Protein AF-A0A5V3BI31-F1 (afdb_monomer)

Structure (mmCIF, N/CA/C/O backbone):
data_AF-A0A5V3BI31-F1
#
_entry.id   AF-A0A5V3BI31-F1
#
loop_
_atom_site.group_PDB
_atom_site.id
_atom_site.type_symbol
_atom_site.label_atom_id
_atom_site.label_alt_id
_atom_site.label_comp_id
_atom_site.label_asym_id
_atom_site.label_entity_id
_atom_site.label_seq_id
_atom_site.pdbx_PDB_ins_code
_atom_site.Cartn_x
_atom_site.Cartn_y
_atom_site.Cartn_z
_atom_site.occupancy
_atom_site.B_iso_or_equiv
_atom_site.auth_seq_id
_atom_site.auth_comp_id
_atom_site.auth_asym_id
_atom_site.auth_atom_id
_atom_site.pdbx_PDB_model_num
ATOM 1 N N . MET A 1 1 ? 25.024 -32.116 -47.224 1.00 39.66 1 MET A N 1
ATOM 2 C CA . MET A 1 1 ?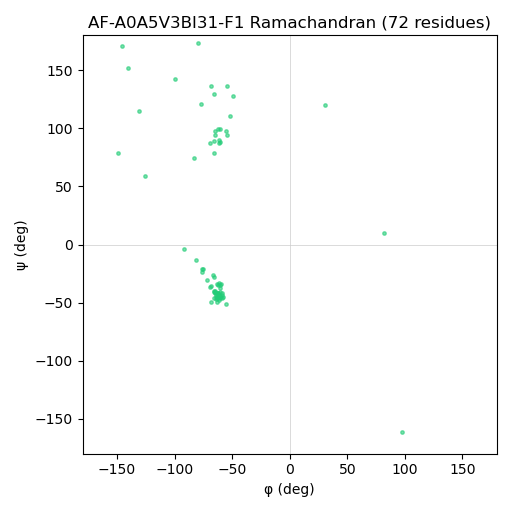 25.699 -30.840 -46.904 1.00 39.66 1 MET A CA 1
ATOM 3 C C . MET A 1 1 ? 24.929 -30.157 -45.786 1.00 39.66 1 MET A C 1
ATOM 5 O O . MET A 1 1 ? 23.759 -29.853 -45.961 1.00 39.66 1 MET A O 1
ATOM 9 N N . LYS A 1 2 ? 25.565 -30.013 -44.622 1.00 47.72 2 LYS A N 1
ATOM 10 C CA . LYS A 1 2 ? 25.054 -29.297 -43.445 1.00 47.72 2 LYS A CA 1
ATOM 11 C C . LYS A 1 2 ? 24.932 -27.811 -43.786 1.00 47.72 2 LYS A C 1
ATOM 13 O O . LYS A 1 2 ? 25.924 -27.235 -44.224 1.00 47.72 2 LYS A O 1
ATOM 18 N N . LYS A 1 3 ? 23.784 -27.184 -43.530 1.00 50.84 3 LYS A N 1
ATOM 19 C CA . LYS A 1 3 ? 23.743 -25.750 -43.219 1.00 50.84 3 LYS A CA 1
ATOM 20 C C . LYS A 1 3 ? 22.895 -25.556 -41.971 1.00 50.84 3 LYS A C 1
ATOM 22 O O . LYS A 1 3 ? 21.731 -25.933 -41.915 1.00 50.84 3 LYS A O 1
ATOM 27 N N . PHE A 1 4 ? 23.598 -25.103 -40.949 1.00 55.59 4 PHE A N 1
ATOM 28 C CA . PHE A 1 4 ? 23.146 -24.851 -39.600 1.00 55.59 4 PHE A CA 1
ATOM 29 C C . PHE A 1 4 ? 22.171 -23.665 -39.570 1.00 55.59 4 PHE A C 1
A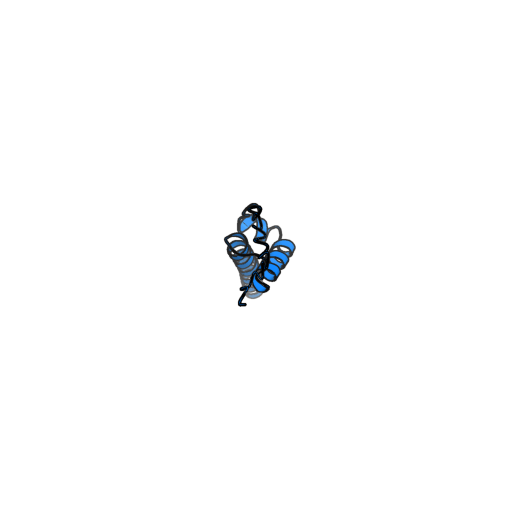TOM 31 O O . PHE A 1 4 ? 22.406 -22.662 -40.233 1.00 55.59 4 PHE A O 1
ATOM 38 N N . ILE A 1 5 ? 21.088 -23.844 -38.810 1.00 65.38 5 ILE A N 1
ATOM 39 C CA . ILE A 1 5 ? 20.535 -22.938 -37.789 1.00 65.38 5 ILE A CA 1
ATOM 40 C C . ILE A 1 5 ? 20.763 -21.437 -38.025 1.00 65.38 5 ILE A C 1
ATOM 42 O O . ILE A 1 5 ? 21.885 -20.952 -37.920 1.00 65.38 5 ILE A O 1
ATOM 46 N N . SER A 1 6 ? 19.670 -20.682 -38.137 1.00 51.19 6 SER A N 1
ATOM 47 C CA . SER A 1 6 ? 19.615 -19.356 -37.513 1.00 51.19 6 SER A CA 1
ATOM 48 C C . SER A 1 6 ? 18.178 -19.040 -37.104 1.00 51.19 6 SER A C 1
ATOM 50 O O . SER A 1 6 ? 17.428 -18.358 -37.799 1.00 51.19 6 SER A O 1
ATOM 52 N N . THR A 1 7 ? 17.772 -19.628 -35.980 1.00 58.28 7 THR A N 1
ATOM 53 C CA . THR A 1 7 ? 16.581 -19.232 -35.230 1.00 58.28 7 THR A CA 1
ATOM 54 C C . THR A 1 7 ? 16.877 -17.864 -34.622 1.00 58.28 7 THR A C 1
ATOM 56 O O . THR A 1 7 ? 17.410 -17.774 -33.520 1.00 58.28 7 THR A O 1
ATOM 59 N N . LEU A 1 8 ? 16.611 -16.786 -35.361 1.00 53.91 8 LEU A N 1
ATOM 60 C CA . LEU A 1 8 ? 16.698 -15.433 -34.821 1.00 53.91 8 LEU A CA 1
ATOM 61 C C . LEU A 1 8 ? 15.388 -15.128 -34.091 1.00 53.91 8 LEU A C 1
ATOM 63 O O . LEU A 1 8 ? 14.510 -14.429 -34.592 1.00 53.91 8 LEU A O 1
ATOM 67 N N . THR A 1 9 ? 15.240 -15.721 -32.909 1.00 60.84 9 THR A N 1
ATOM 68 C CA . THR A 1 9 ? 14.246 -15.305 -31.924 1.00 60.84 9 THR A CA 1
ATOM 69 C C . THR A 1 9 ? 14.651 -13.901 -31.491 1.00 60.84 9 THR A C 1
ATOM 71 O O . THR A 1 9 ? 15.577 -13.729 -30.700 1.00 60.84 9 THR A O 1
ATOM 74 N N . ILE A 1 10 ? 14.020 -12.886 -32.081 1.00 62.78 10 ILE A N 1
ATOM 75 C CA . ILE A 1 10 ? 14.142 -11.496 -31.647 1.00 62.78 10 ILE A CA 1
ATOM 76 C C . ILE A 1 10 ? 13.503 -11.449 -30.260 1.00 62.78 10 ILE A C 1
ATOM 78 O O . ILE A 1 10 ? 12.294 -11.288 -30.114 1.00 62.78 10 ILE A O 1
ATOM 82 N N . LEU A 1 11 ? 14.324 -11.703 -29.242 1.00 60.44 11 LEU A N 1
ATOM 83 C CA . LEU A 1 11 ? 13.997 -11.481 -27.849 1.00 60.44 11 LEU A CA 1
ATOM 84 C C . LEU A 1 11 ? 13.826 -9.970 -27.714 1.00 60.44 11 LEU A C 1
ATOM 86 O O . LEU A 1 11 ? 14.795 -9.219 -27.623 1.00 60.44 11 LEU A O 1
ATOM 90 N N . SER A 1 12 ? 12.579 -9.528 -27.826 1.00 58.69 12 SER A N 1
ATOM 91 C CA . SER A 1 12 ? 12.164 -8.161 -27.583 1.00 58.69 12 SER A CA 1
ATOM 92 C C . SER A 1 12 ? 12.483 -7.825 -26.131 1.00 58.69 12 SER A C 1
ATOM 94 O O . SER A 1 12 ? 11.666 -8.044 -25.236 1.00 58.69 12 SER A O 1
ATOM 96 N N . CYS A 1 13 ? 13.684 -7.303 -25.893 1.00 56.03 13 CYS A N 1
ATOM 97 C CA . CYS A 1 13 ? 13.990 -6.531 -24.704 1.00 56.03 13 CYS A CA 1
ATOM 98 C C . CYS A 1 13 ? 13.164 -5.246 -24.794 1.00 56.03 13 CYS A C 1
ATOM 100 O O . CYS A 1 13 ? 13.665 -4.194 -25.188 1.00 56.03 13 CYS A O 1
ATOM 102 N N . PHE A 1 14 ? 11.874 -5.351 -24.465 1.00 60.31 14 PHE A N 1
ATOM 103 C CA . PHE A 1 14 ? 11.113 -4.223 -23.965 1.00 60.31 14 PHE A CA 1
ATOM 104 C C . PHE A 1 14 ? 11.826 -3.795 -22.688 1.00 60.31 14 PHE A C 1
ATOM 106 O O . PHE A 1 14 ? 11.556 -4.292 -21.598 1.00 60.31 14 PHE A O 1
ATOM 113 N N . LEU A 1 15 ? 12.807 -2.911 -22.849 1.00 56.25 15 LEU A N 1
ATOM 114 C CA . LEU A 1 15 ? 13.236 -2.026 -21.791 1.00 56.25 15 LEU A CA 1
ATOM 115 C C . LEU A 1 15 ? 11.997 -1.191 -21.478 1.00 56.25 15 LEU A C 1
ATOM 117 O O . LEU A 1 15 ? 11.750 -0.163 -22.105 1.00 56.25 15 LEU A O 1
ATOM 121 N N . LEU A 1 16 ? 11.162 -1.717 -20.579 1.00 58.53 16 LEU A N 1
ATOM 122 C CA . LEU A 1 16 ? 10.204 -0.939 -19.821 1.00 58.53 16 LEU A CA 1
ATOM 123 C C . LEU A 1 16 ? 11.054 0.135 -19.155 1.00 58.53 16 LEU A C 1
ATOM 125 O O . LEU A 1 16 ? 11.695 -0.113 -18.136 1.00 58.53 16 LEU A O 1
ATOM 129 N N . ALA A 1 17 ? 11.151 1.296 -19.800 1.00 54.19 17 ALA A N 1
ATOM 130 C CA . ALA A 1 17 ? 11.538 2.508 -19.124 1.00 54.19 17 ALA A CA 1
ATOM 131 C C . ALA A 1 17 ? 10.528 2.633 -17.986 1.00 54.19 17 ALA A C 1
ATOM 133 O O . ALA A 1 17 ? 9.374 2.992 -18.216 1.00 54.19 17 ALA A O 1
ATOM 134 N N . ALA A 1 18 ? 10.925 2.201 -16.791 1.00 57.22 18 ALA A N 1
ATOM 135 C CA . ALA A 1 18 ? 10.185 2.484 -15.588 1.00 57.22 18 ALA A CA 1
ATOM 136 C C . ALA A 1 18 ? 10.187 4.008 -15.502 1.00 57.22 18 ALA A C 1
ATOM 138 O O . ALA A 1 18 ? 11.202 4.613 -15.160 1.00 57.22 18 ALA A O 1
ATOM 139 N N . CYS A 1 19 ? 9.092 4.643 -15.926 1.00 58.81 19 CYS A N 1
ATOM 140 C CA . CYS A 1 19 ? 8.777 5.963 -15.418 1.00 58.81 19 CYS A CA 1
ATOM 141 C C . CYS A 1 19 ? 8.834 5.798 -13.903 1.00 58.81 19 CYS A C 1
ATOM 143 O O . CYS A 1 19 ? 8.038 5.044 -13.348 1.00 58.81 19 CYS A O 1
ATOM 145 N N . GLU A 1 20 ? 9.839 6.390 -13.260 1.00 62.00 20 GLU A N 1
ATOM 146 C CA . GLU A 1 20 ? 9.850 6.461 -11.808 1.00 62.00 20 GLU A CA 1
ATOM 147 C C . GLU A 1 20 ? 8.630 7.289 -11.426 1.00 62.00 20 GLU A C 1
ATOM 149 O O . GLU A 1 20 ? 8.611 8.515 -11.564 1.00 62.00 20 GLU A O 1
ATOM 154 N N . ASP A 1 21 ? 7.568 6.589 -11.033 1.00 72.62 21 ASP A N 1
ATOM 155 C CA . ASP A 1 21 ? 6.402 7.219 -10.455 1.00 72.62 21 ASP A CA 1
ATOM 156 C C . ASP A 1 21 ? 6.872 8.059 -9.274 1.00 72.62 21 ASP A C 1
ATOM 158 O O . ASP A 1 21 ? 7.710 7.633 -8.470 1.00 72.62 21 ASP A O 1
ATOM 162 N N . LYS A 1 22 ? 6.327 9.273 -9.168 1.00 90.25 22 LYS A N 1
ATOM 163 C CA . LYS A 1 22 ? 6.582 10.132 -8.017 1.00 90.25 22 LYS A CA 1
ATOM 164 C C . LYS A 1 22 ? 6.363 9.314 -6.743 1.00 90.25 22 LYS A C 1
ATOM 166 O O . LYS A 1 22 ? 5.309 8.700 -6.565 1.00 90.25 22 LYS A O 1
ATOM 171 N N . VAL A 1 23 ? 7.352 9.326 -5.854 1.00 95.38 23 VAL A N 1
ATOM 172 C CA . VAL A 1 23 ? 7.194 8.730 -4.531 1.00 95.38 23 VAL A CA 1
ATOM 173 C C . VAL A 1 23 ? 6.381 9.685 -3.666 1.00 95.38 23 VAL A C 1
ATOM 175 O O . VAL A 1 23 ? 6.763 10.840 -3.468 1.00 95.38 23 VAL A O 1
ATOM 178 N N . TYR A 1 24 ? 5.250 9.202 -3.172 1.00 97.06 24 TYR A N 1
ATOM 179 C CA . TYR A 1 24 ? 4.397 9.902 -2.225 1.00 97.06 24 TYR A CA 1
ATOM 180 C C . TYR A 1 24 ? 4.655 9.377 -0.818 1.00 97.06 24 TYR A C 1
ATOM 182 O O . TYR A 1 24 ? 4.884 8.184 -0.626 1.00 97.06 24 TYR A O 1
ATOM 190 N N . ASP A 1 25 ? 4.630 10.270 0.165 1.00 98.12 25 ASP A N 1
ATOM 191 C CA . ASP A 1 25 ? 4.838 9.914 1.564 1.00 98.12 25 ASP A CA 1
ATOM 192 C C . ASP A 1 25 ? 3.575 9.322 2.218 1.00 98.12 25 ASP A C 1
ATOM 194 O O . ASP A 1 25 ? 2.483 9.268 1.644 1.00 98.12 25 ASP A O 1
ATOM 198 N N . VAL A 1 26 ? 3.737 8.851 3.455 1.00 98.12 26 VAL A N 1
ATOM 199 C CA . VAL A 1 26 ? 2.651 8.267 4.252 1.00 98.12 26 VAL A CA 1
ATOM 200 C C . VAL A 1 26 ? 1.537 9.282 4.526 1.00 98.12 26 VAL A C 1
ATOM 202 O O . VAL A 1 26 ? 0.368 8.897 4.574 1.00 98.12 26 VAL A O 1
ATOM 205 N N . SER A 1 27 ? 1.868 10.563 4.712 1.00 97.62 27 SER A N 1
ATOM 206 C CA . SER A 1 27 ? 0.887 11.612 5.020 1.00 97.62 27 SER A CA 1
ATOM 207 C C . SER A 1 27 ? -0.063 11.821 3.846 1.00 97.62 27 SER A C 1
ATOM 209 O O . SER A 1 27 ? -1.276 11.789 4.033 1.00 97.62 27 SER A O 1
ATOM 211 N N . TYR A 1 28 ? 0.478 11.904 2.630 1.00 98.12 28 TYR A N 1
ATOM 212 C CA . TYR A 1 28 ? -0.303 11.966 1.402 1.00 98.12 28 TYR A CA 1
ATOM 213 C C . TYR A 1 28 ? -1.264 10.777 1.289 1.00 98.12 28 TYR A C 1
ATOM 215 O O . TYR A 1 28 ? -2.466 10.956 1.124 1.00 98.12 28 TYR A O 1
ATOM 223 N N . TYR A 1 29 ? -0.772 9.547 1.451 1.00 98.06 29 TYR A N 1
ATOM 224 C CA . TYR A 1 29 ? -1.641 8.369 1.374 1.00 98.06 29 TYR A CA 1
ATOM 225 C C . TYR A 1 29 ? -2.667 8.283 2.510 1.00 98.06 29 TYR A C 1
ATOM 227 O O . TYR A 1 29 ? -3.735 7.704 2.318 1.00 98.06 29 TYR A O 1
ATOM 235 N N . THR A 1 30 ? -2.383 8.873 3.673 1.00 97.38 30 THR A N 1
ATOM 236 C CA . THR A 1 30 ? -3.347 8.965 4.781 1.00 97.38 30 THR A CA 1
ATOM 237 C C . THR A 1 30 ? -4.496 9.914 4.429 1.00 97.38 30 THR A C 1
ATOM 239 O O . THR A 1 30 ? -5.644 9.635 4.763 1.00 97.38 30 THR A O 1
ATOM 242 N N . GLU A 1 31 ? -4.214 10.998 3.703 1.00 97.62 31 GLU A N 1
ATOM 243 C CA . GLU A 1 31 ? -5.227 11.918 3.163 1.00 97.62 31 GLU A CA 1
ATOM 244 C C . GLU A 1 31 ? -5.953 11.345 1.927 1.00 97.62 31 GLU A C 1
ATOM 246 O O . GLU A 1 31 ? -7.075 11.747 1.616 1.00 97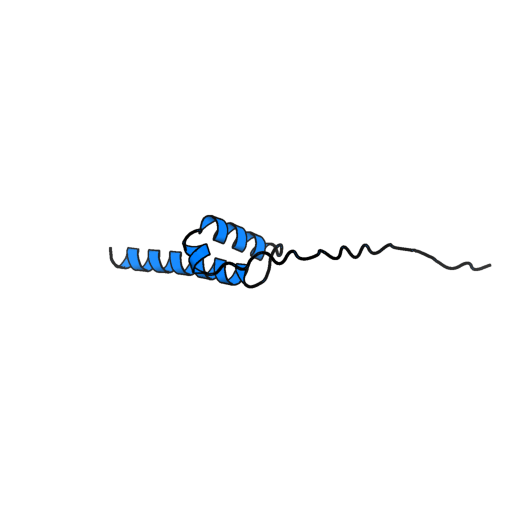.62 31 GLU A O 1
ATOM 251 N N . HIS A 1 32 ? -5.345 10.364 1.250 1.00 98.19 32 HIS A N 1
ATOM 252 C CA . HIS A 1 32 ? -5.824 9.757 0.005 1.00 98.19 32 HIS A CA 1
ATOM 253 C C . HIS A 1 32 ? -5.949 8.224 0.103 1.00 98.19 32 HIS A C 1
ATOM 255 O O . HIS A 1 32 ? -5.349 7.475 -0.672 1.00 98.19 32 HIS A O 1
ATOM 261 N N . LEU A 1 33 ? -6.762 7.733 1.046 1.00 97.88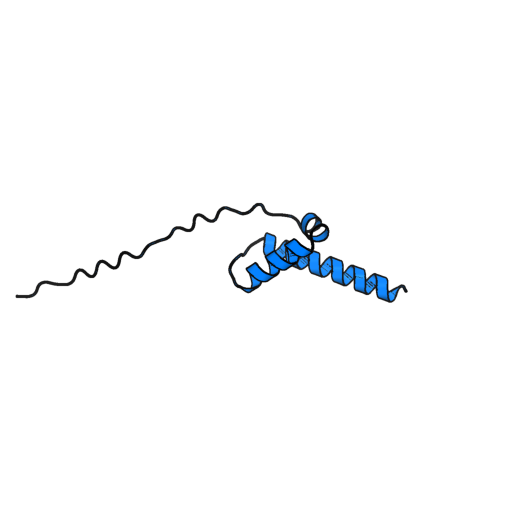 33 LEU A N 1
ATOM 262 C CA . LEU A 1 33 ? -6.870 6.297 1.353 1.00 97.88 33 LEU A CA 1
ATOM 263 C C . LEU A 1 33 ? -7.324 5.416 0.178 1.00 97.88 33 LEU A C 1
ATOM 265 O O . LEU A 1 33 ? -6.873 4.278 0.074 1.00 97.88 33 LEU A O 1
ATOM 269 N N . GLU A 1 34 ? -8.186 5.911 -0.714 1.00 97.75 34 GLU A N 1
ATOM 270 C CA . GLU A 1 34 ? -8.595 5.160 -1.915 1.00 97.75 34 GLU A CA 1
ATOM 271 C C . GLU A 1 34 ? -7.401 4.904 -2.844 1.00 97.75 34 GLU A C 1
ATOM 273 O O . GLU A 1 34 ? -7.201 3.793 -3.332 1.00 97.75 34 GLU A O 1
ATOM 278 N N . GLN A 1 35 ? -6.547 5.913 -3.022 1.00 97.31 35 GLN A N 1
ATOM 279 C CA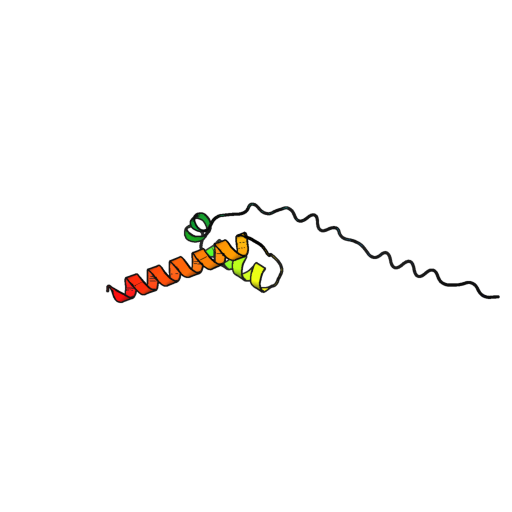 . GLN A 1 35 ? -5.324 5.773 -3.804 1.00 97.31 35 GLN A CA 1
ATOM 280 C C . GLN A 1 35 ? -4.314 4.858 -3.104 1.00 97.31 35 GLN A C 1
ATOM 282 O O . GLN A 1 35 ? -3.627 4.084 -3.766 1.00 97.31 35 GLN A O 1
ATOM 287 N N . ALA A 1 36 ? -4.239 4.902 -1.770 1.00 97.88 36 ALA A N 1
ATOM 288 C CA . ALA A 1 36 ? -3.421 3.965 -1.007 1.00 97.88 36 ALA A CA 1
ATOM 289 C C . ALA A 1 36 ? -3.875 2.509 -1.234 1.00 97.88 36 ALA A C 1
ATOM 291 O O . ALA A 1 36 ? -3.038 1.625 -1.404 1.00 97.88 36 ALA A O 1
ATOM 292 N N . GLN A 1 37 ? -5.187 2.254 -1.290 1.00 98.31 37 GLN A N 1
ATOM 293 C CA . GLN A 1 37 ? -5.738 0.923 -1.570 1.00 98.31 37 GLN A CA 1
ATOM 294 C C . GLN A 1 37 ? -5.383 0.433 -2.979 1.00 98.31 37 GLN A C 1
ATOM 296 O O . GLN A 1 37 ? -4.900 -0.691 -3.111 1.00 98.31 37 GLN A O 1
ATOM 301 N N . ASP A 1 38 ? -5.545 1.277 -4.003 1.00 97.88 38 ASP A N 1
ATOM 302 C CA . ASP A 1 38 ? -5.154 0.957 -5.387 1.00 97.88 38 ASP A CA 1
ATOM 303 C C . ASP A 1 38 ? -3.653 0.641 -5.496 1.00 97.88 38 ASP A C 1
ATOM 305 O O . ASP A 1 38 ? -3.253 -0.353 -6.106 1.00 97.88 38 ASP A O 1
ATOM 309 N N . VAL A 1 39 ? -2.804 1.434 -4.833 1.00 97.31 39 VAL A N 1
ATOM 310 C CA . VAL A 1 39 ? -1.359 1.172 -4.783 1.00 97.31 39 VAL A CA 1
ATOM 311 C C . VAL A 1 39 ? -1.078 -0.172 -4.117 1.00 97.31 39 VAL A C 1
ATOM 313 O O . VAL A 1 39 ? -0.356 -0.986 -4.687 1.00 97.31 39 VAL A O 1
ATOM 316 N N . VAL A 1 40 ? -1.676 -0.468 -2.960 1.00 97.94 40 VAL A N 1
ATOM 317 C CA . VAL A 1 40 ? -1.488 -1.765 -2.288 1.00 97.94 40 VAL A CA 1
ATOM 318 C C . VAL A 1 40 ? -1.958 -2.936 -3.1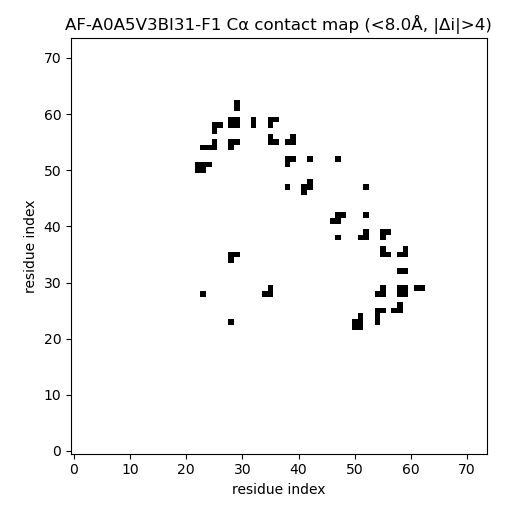53 1.00 97.94 40 VAL A C 1
ATOM 320 O O . VAL A 1 40 ? -1.284 -3.971 -3.176 1.00 97.94 40 VAL A O 1
ATOM 323 N N . GLU A 1 41 ? -3.054 -2.783 -3.898 1.00 97.94 41 GLU A N 1
ATOM 324 C CA . GLU A 1 41 ? -3.535 -3.796 -4.838 1.00 97.94 41 GLU A CA 1
ATOM 325 C C . GLU A 1 41 ? -2.517 -4.046 -5.959 1.00 97.94 41 GLU A C 1
ATOM 327 O O . GLU A 1 41 ? -2.127 -5.196 -6.183 1.00 97.94 41 GLU A O 1
ATOM 332 N N . LYS A 1 42 ? -2.010 -2.990 -6.604 1.00 95.94 42 LYS A N 1
ATOM 333 C CA . LYS A 1 42 ? -0.957 -3.088 -7.632 1.00 95.94 42 LYS A CA 1
ATOM 334 C C . LYS A 1 42 ? 0.311 -3.743 -7.088 1.00 95.94 42 LYS A C 1
ATOM 336 O O . LYS A 1 42 ? 0.880 -4.626 -7.728 1.00 95.94 42 LYS A O 1
ATOM 341 N N . CYS A 1 43 ? 0.708 -3.393 -5.865 1.00 96.12 43 CYS A N 1
ATOM 342 C CA . CYS A 1 43 ? 1.831 -4.029 -5.181 1.00 96.12 43 CYS A CA 1
ATOM 343 C C . CYS A 1 43 ? 1.585 -5.523 -4.911 1.00 96.12 43 CYS A C 1
ATOM 345 O O . CYS A 1 43 ? 2.523 -6.314 -4.951 1.00 96.12 43 CYS A O 1
ATOM 347 N N . SER A 1 44 ? 0.341 -5.936 -4.636 1.00 96.31 44 SER A N 1
ATOM 348 C CA . SER A 1 44 ? -0.003 -7.351 -4.422 1.00 96.31 44 SER A CA 1
ATOM 349 C C . SER A 1 44 ? 0.028 -8.183 -5.708 1.00 96.31 44 SER A C 1
ATOM 351 O O . SER A 1 44 ? 0.367 -9.364 -5.664 1.00 96.31 44 SER A O 1
ATOM 353 N N . LYS A 1 45 ? -0.280 -7.558 -6.852 1.00 96.75 45 LYS A N 1
ATOM 354 C CA . LYS A 1 45 ? -0.247 -8.183 -8.182 1.00 96.75 45 LYS A CA 1
ATOM 355 C C . LYS A 1 45 ? 1.159 -8.243 -8.787 1.00 96.75 45 LYS A C 1
ATOM 357 O O . LYS A 1 45 ? 1.375 -8.981 -9.741 1.00 96.75 45 LYS A O 1
ATOM 362 N N . GLY A 1 46 ? 2.112 -7.506 -8.212 1.00 92.50 46 GLY A N 1
ATOM 363 C CA . GLY A 1 46 ? 3.467 -7.360 -8.746 1.00 92.50 46 GLY A CA 1
ATOM 364 C C . GLY A 1 46 ? 3.579 -6.310 -9.855 1.00 92.50 46 GLY A C 1
ATOM 365 O O . GLY A 1 46 ? 4.634 -6.201 -10.473 1.00 92.50 46 GLY A O 1
ATOM 366 N N . ASP A 1 47 ? 2.523 -5.521 -10.076 1.00 89.94 47 ASP A N 1
ATOM 367 C CA . ASP A 1 47 ? 2.478 -4.450 -11.080 1.00 89.94 47 ASP A CA 1
ATOM 368 C C . ASP A 1 47 ? 3.280 -3.212 -10.639 1.00 89.94 47 ASP A C 1
ATOM 370 O O . ASP A 1 47 ? 3.681 -2.392 -11.462 1.00 89.94 47 ASP A O 1
ATOM 374 N N . MET A 1 48 ? 3.517 -3.070 -9.331 1.00 90.19 48 MET A N 1
ATOM 375 C CA . MET A 1 48 ? 4.307 -2.000 -8.723 1.00 90.19 48 MET A CA 1
ATOM 376 C C . MET A 1 48 ? 5.163 -2.552 -7.577 1.00 90.19 48 MET A C 1
ATOM 378 O O . MET A 1 48 ? 4.802 -3.525 -6.915 1.00 90.19 48 MET A O 1
ATOM 382 N N . SER A 1 49 ? 6.304 -1.914 -7.320 1.00 92.44 49 SER A N 1
ATOM 383 C CA . SER A 1 49 ? 7.150 -2.180 -6.154 1.00 92.44 49 SER A CA 1
ATOM 384 C C . SER A 1 49 ? 7.822 -0.890 -5.667 1.00 92.44 49 SER A C 1
ATOM 386 O O . SER A 1 49 ? 7.744 0.142 -6.333 1.00 92.44 49 SER A O 1
ATOM 388 N N . GLY A 1 50 ? 8.469 -0.931 -4.500 1.00 94.00 50 GLY A N 1
ATOM 389 C CA . GLY A 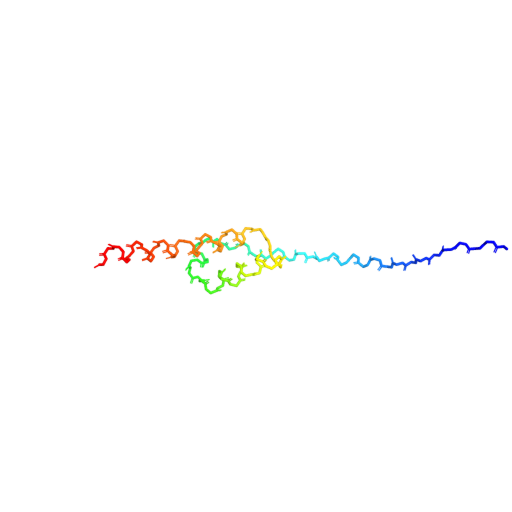1 50 ? 9.227 0.200 -3.954 1.00 94.00 50 GLY A CA 1
ATOM 390 C C . GLY A 1 50 ? 8.467 1.037 -2.922 1.00 94.00 50 GLY A C 1
ATOM 391 O O . GLY A 1 50 ? 7.488 0.584 -2.329 1.00 94.00 50 GLY A O 1
ATOM 392 N N . GLN A 1 51 ? 8.939 2.267 -2.693 1.00 97.00 51 GLN A N 1
ATOM 393 C CA . GLN A 1 51 ? 8.538 3.094 -1.543 1.00 97.00 51 GLN A CA 1
ATOM 394 C C . GLN A 1 51 ? 7.041 3.425 -1.509 1.00 97.00 51 GLN A C 1
ATOM 396 O O . GLN A 1 51 ? 6.452 3.451 -0.433 1.00 97.00 51 GLN A O 1
ATOM 401 N N . ASN A 1 52 ? 6.385 3.591 -2.663 1.00 96.62 52 ASN A N 1
ATOM 402 C CA . ASN A 1 52 ? 4.934 3.800 -2.703 1.00 96.62 52 ASN A CA 1
ATOM 403 C C . ASN A 1 52 ? 4.157 2.613 -2.107 1.00 96.62 52 ASN A C 1
ATOM 405 O O . ASN A 1 52 ? 3.160 2.822 -1.420 1.00 96.62 52 ASN A O 1
ATOM 409 N N . CYS A 1 53 ? 4.638 1.376 -2.281 1.00 97.50 53 CYS A N 1
ATOM 410 C CA . CYS A 1 53 ? 4.028 0.205 -1.651 1.00 97.50 53 CYS A CA 1
ATOM 411 C C . CYS A 1 53 ? 4.154 0.233 -0.126 1.00 97.50 53 CYS A C 1
ATOM 413 O O . CYS A 1 53 ? 3.217 -0.143 0.576 1.00 97.50 53 CYS A O 1
A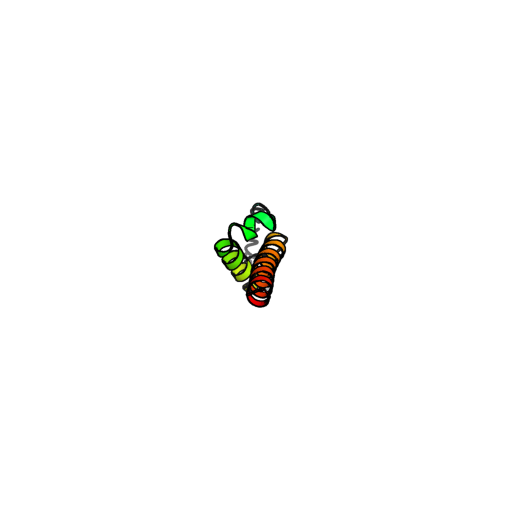TOM 415 N N . GLU A 1 54 ? 5.312 0.645 0.391 1.00 98.25 54 GLU A N 1
ATOM 416 C CA . GLU A 1 54 ? 5.567 0.737 1.832 1.00 98.25 54 GLU A CA 1
ATOM 417 C C . GLU A 1 54 ? 4.721 1.851 2.455 1.00 98.25 54 GLU A C 1
ATOM 419 O O . GLU A 1 54 ? 3.962 1.603 3.395 1.00 98.25 54 GLU A O 1
ATOM 424 N N . ASN A 1 55 ? 4.750 3.039 1.849 1.00 98.25 55 ASN A N 1
ATOM 425 C CA . ASN A 1 55 ? 4.050 4.219 2.345 1.00 98.25 55 ASN A CA 1
ATOM 426 C C . ASN A 1 55 ? 2.524 4.042 2.325 1.00 98.25 55 ASN A C 1
ATOM 428 O O . ASN A 1 55 ? 1.848 4.394 3.295 1.00 98.25 55 ASN A O 1
ATOM 432 N N . ALA A 1 56 ? 1.971 3.446 1.262 1.00 98.31 56 ALA A N 1
ATOM 433 C CA . ALA A 1 56 ? 0.539 3.170 1.167 1.00 98.31 56 ALA A CA 1
ATOM 434 C C . ALA A 1 56 ? 0.070 2.137 2.209 1.00 98.31 56 ALA A C 1
ATOM 436 O O . ALA A 1 56 ? -0.988 2.308 2.819 1.00 98.31 56 ALA A O 1
ATOM 437 N N . ARG A 1 57 ? 0.863 1.083 2.468 1.00 98.44 57 ARG A N 1
ATOM 438 C CA . ARG A 1 57 ? 0.553 0.093 3.517 1.00 98.44 57 ARG A CA 1
ATOM 439 C C . ARG A 1 57 ? 0.562 0.727 4.903 1.00 98.44 57 ARG A C 1
ATOM 441 O O . ARG A 1 57 ? -0.357 0.477 5.683 1.00 98.44 57 ARG A O 1
ATOM 448 N N . GLU A 1 58 ? 1.567 1.548 5.202 1.00 98.50 58 GLU A N 1
ATOM 449 C CA . GLU A 1 58 ? 1.661 2.238 6.490 1.00 98.50 58 GLU A CA 1
ATOM 450 C C . GLU A 1 58 ? 0.476 3.191 6.706 1.00 98.50 58 GLU A C 1
ATOM 452 O O . GLU A 1 58 ? -0.111 3.202 7.789 1.00 98.50 58 GLU A O 1
ATOM 457 N N . ALA A 1 59 ? 0.067 3.939 5.677 1.00 98.25 59 ALA A N 1
ATOM 458 C CA . ALA A 1 59 ? -1.089 4.833 5.752 1.00 98.25 59 ALA A CA 1
ATOM 459 C C . ALA A 1 59 ? -2.384 4.084 6.114 1.00 98.25 59 ALA A C 1
ATOM 461 O O . ALA A 1 59 ? -3.105 4.486 7.031 1.00 98.25 59 ALA A O 1
ATOM 462 N N . ILE A 1 60 ? -2.647 2.944 5.463 1.00 98.00 60 ILE A N 1
ATOM 463 C CA . ILE A 1 60 ? -3.815 2.103 5.775 1.00 98.00 60 ILE A CA 1
ATOM 464 C C . ILE A 1 60 ? -3.744 1.578 7.217 1.00 98.00 60 ILE A C 1
ATOM 466 O O . ILE A 1 60 ? -4.751 1.587 7.928 1.00 98.00 60 ILE A O 1
ATOM 470 N N . GLN A 1 61 ? -2.566 1.147 7.678 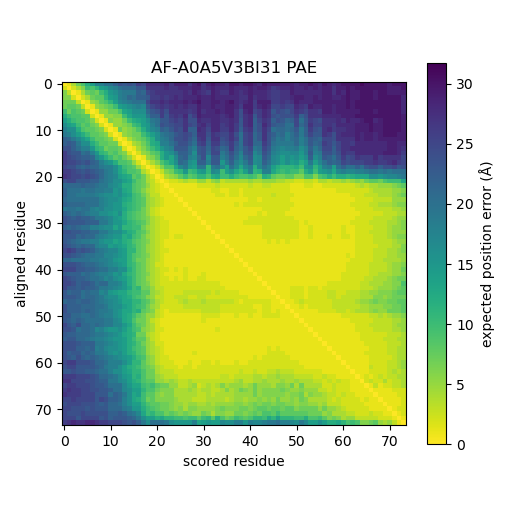1.00 97.50 61 GLN A N 1
ATOM 471 C CA . GLN A 1 61 ? -2.385 0.670 9.054 1.00 97.50 61 GLN A CA 1
ATOM 472 C C . GLN A 1 61 ? -2.599 1.776 10.095 1.00 97.50 61 GLN A C 1
ATOM 474 O O . GLN A 1 61 ? -3.219 1.523 11.134 1.00 97.50 61 GLN A O 1
ATOM 479 N N . LYS A 1 62 ? -2.125 2.999 9.829 1.00 95.56 62 LYS A N 1
ATOM 480 C CA . LYS A 1 62 ? -2.348 4.162 10.702 1.00 95.56 62 LYS A CA 1
ATOM 481 C C . LYS A 1 62 ? -3.831 4.473 10.844 1.00 95.56 62 LYS A C 1
ATOM 483 O O . LYS A 1 62 ? -4.309 4.623 11.966 1.00 95.56 62 LYS A O 1
ATOM 488 N N . GLU A 1 63 ? -4.565 4.486 9.736 1.00 94.69 63 GLU A N 1
ATOM 489 C CA . GLU A 1 63 ? -6.010 4.719 9.745 1.00 94.69 63 GLU A CA 1
ATOM 490 C C . GLU A 1 63 ? -6.758 3.646 10.554 1.00 94.69 63 GLU A C 1
ATOM 492 O O . GLU A 1 63 ? -7.619 3.954 11.382 1.00 94.69 63 GLU A O 1
ATOM 497 N N . GLN A 1 64 ? -6.417 2.368 10.360 1.00 93.06 64 GLN A N 1
ATOM 498 C CA . GLN A 1 64 ? -7.033 1.265 11.105 1.00 93.06 64 GLN A CA 1
ATOM 499 C C . GLN A 1 64 ? -6.732 1.346 12.604 1.00 93.06 64 GLN A C 1
ATOM 501 O O . GLN A 1 64 ? -7.636 1.179 13.424 1.00 93.06 64 GLN A O 1
ATOM 506 N N . SER A 1 65 ? -5.485 1.649 12.965 1.00 92.12 65 SER A N 1
ATOM 507 C CA . SER A 1 65 ? -5.065 1.807 14.360 1.00 92.12 65 SER A CA 1
ATOM 508 C C . SER A 1 65 ? -5.764 2.996 15.024 1.00 92.12 65 SER A C 1
ATOM 510 O O . SER A 1 65 ? -6.237 2.882 16.154 1.00 92.12 65 SER A O 1
ATOM 512 N N . GLY A 1 66 ? -5.909 4.114 14.305 1.00 90.31 66 GLY A N 1
ATOM 513 C CA . GLY A 1 66 ? -6.658 5.283 14.764 1.00 90.31 66 GLY A CA 1
ATOM 514 C C . GLY A 1 66 ? -8.137 4.974 15.001 1.00 90.31 66 GLY A C 1
ATOM 515 O O . GLY A 1 66 ? -8.689 5.347 16.038 1.00 90.31 66 GLY A O 1
ATOM 516 N N . LYS A 1 67 ? -8.773 4.223 14.092 1.00 90.31 67 LYS A N 1
ATOM 517 C CA . LYS A 1 67 ? -10.156 3.746 14.265 1.00 90.31 67 LYS A CA 1
ATOM 518 C C . LYS A 1 67 ? -10.299 2.810 15.459 1.00 90.31 67 LYS A C 1
ATOM 520 O O . LYS A 1 67 ? -11.214 2.991 16.255 1.00 90.31 67 LYS A O 1
ATOM 525 N N . ALA A 1 68 ? -9.395 1.844 15.610 1.00 89.25 68 ALA A N 1
ATOM 526 C CA . ALA A 1 68 ? -9.410 0.911 16.733 1.00 89.25 68 ALA A CA 1
ATOM 527 C C . ALA A 1 68 ? -9.275 1.642 18.077 1.00 89.25 68 ALA A C 1
ATOM 529 O O . ALA A 1 68 ? -10.046 1.382 19.000 1.00 89.25 68 ALA A O 1
ATOM 530 N N . PHE A 1 69 ? -8.352 2.604 18.163 1.00 89.56 69 PHE A N 1
ATOM 531 C CA . PHE A 1 69 ? -8.178 3.433 19.352 1.00 89.56 69 PHE A CA 1
ATOM 532 C C . PHE A 1 69 ? -9.422 4.276 19.654 1.00 89.56 69 PHE A C 1
ATOM 534 O O . PHE A 1 69 ? -9.897 4.286 20.787 1.00 89.56 69 PHE A O 1
ATOM 541 N N . LYS A 1 70 ? -10.001 4.931 18.639 1.00 91.19 70 LYS A N 1
ATOM 542 C CA . LYS A 1 70 ? -11.235 5.711 18.794 1.00 91.19 70 LYS A CA 1
ATOM 543 C C . LYS A 1 70 ? -12.386 4.851 19.316 1.00 91.19 70 LYS A C 1
ATOM 545 O O . LYS A 1 70 ? -13.054 5.270 20.250 1.00 91.19 70 LYS A O 1
ATOM 550 N N . ASN A 1 71 ? -12.567 3.652 18.768 1.00 90.75 71 ASN A N 1
ATOM 551 C CA . ASN A 1 71 ? -13.619 2.729 19.193 1.00 90.75 71 ASN A CA 1
ATOM 552 C C . ASN A 1 71 ? -13.428 2.227 20.634 1.00 90.75 71 ASN A C 1
ATOM 554 O O . ASN A 1 71 ? -14.408 1.902 21.287 1.00 90.75 71 ASN A O 1
ATOM 558 N N . MET A 1 72 ? -12.189 2.151 21.134 1.00 87.94 72 MET A N 1
ATOM 559 C CA . MET A 1 72 ? -11.901 1.756 22.521 1.00 87.94 72 MET A CA 1
ATOM 560 C C . MET A 1 72 ? -12.193 2.875 23.536 1.00 87.94 72 MET A C 1
ATOM 562 O O . MET A 1 72 ? -12.397 2.592 24.713 1.00 87.94 72 MET A O 1
ATOM 566 N N . MET A 1 73 ? -12.194 4.138 23.102 1.00 85.38 73 MET A N 1
ATOM 567 C CA . MET A 1 73 ? -12.489 5.298 23.956 1.00 85.38 73 MET A CA 1
ATOM 568 C C . MET A 1 73 ? -13.971 5.703 23.971 1.00 85.38 73 MET A C 1
ATOM 570 O O . MET A 1 73 ? -14.321 6.662 24.661 1.00 85.38 73 MET A O 1
ATOM 574 N N . GLN A 1 74 ? -14.813 5.038 23.178 1.00 69.31 74 GLN A N 1
ATOM 575 C CA . GLN A 1 74 ? -16.259 5.269 23.102 1.00 69.31 74 GLN A CA 1
ATOM 576 C C . GLN A 1 74 ? -17.011 4.297 24.008 1.00 69.31 74 GLN A C 1
ATOM 578 O O . GLN A 1 74 ? -18.029 4.741 24.581 1.00 69.31 74 GLN A O 1
#

Organism: Salmonella enterica (NCBI:txid28901)

Foldseek 3Di:
DDDDDDPPPVPPPPPPPPPPDDQDALVVCLVVVVVLVVLCVCVVVVVDDDRSNVSSVVSVVVVVVVVVVVVVVD

Sequence (74 aa):
MKKFISTLTILSCFLLAACEDKVYDVSYYTEHLEQAQDVVEKCSKGDMSGQNCENAREAIQKEQSGKAFKNMMQ

Solvent-accessible surface area (backbone atoms only — not comparable to full-atom values): 4537 Å² total; per-residue (Å²): 133,92,78,81,86,83,85,78,74,80,76,78,77,74,75,72,74,72,74,78,68,82,77,54,54,37,67,58,22,54,78,35,52,70,59,17,51,54,41,40,51,35,37,73,74,66,77,42,77,61,67,46,38,55,21,18,49,51,18,56,51,51,54,52,51,52,50,54,52,53,64,72,76,106

InterPro domains:
  IPR047937 EexN-like lipoprotein [NF033894] (2-62)

Mean predicted aligned error: 10.48 Å

pLDDT: mean 84.16, std 17.81, range [39.66, 98.5]

Radius of gyration: 22.06 Å; Cα contacts (8 Å, |Δi|>4): 46; chains: 1; bounding box: 42×43×71 Å

Secondary structure (DSSP, 8-state):
--------------------PPPPPHHHHHH-HHHHHHHHHHHHHTS--SHHHHHHHHHHHHHHHHHHHHHH--